Protein AF-A0A1X7UPP9-F1 (afdb_monomer)

Mean predicted aligned error: 12.35 Å

Structure (mmCIF, N/CA/C/O backbone):
data_AF-A0A1X7UPP9-F1
#
_entry.id   AF-A0A1X7UPP9-F1
#
loop_
_atom_site.group_PDB
_atom_site.id
_atom_site.type_symbol
_atom_site.label_atom_id
_atom_site.label_alt_id
_atom_site.label_comp_id
_atom_site.label_asym_id
_atom_site.label_entity_id
_atom_site.label_seq_id
_atom_site.pdbx_PDB_ins_code
_atom_site.Cartn_x
_atom_site.Cartn_y
_atom_site.Cartn_z
_atom_site.occupancy
_atom_site.B_iso_or_equiv
_atom_site.auth_seq_id
_atom_site.auth_comp_id
_atom_site.auth_asym_id
_atom_site.auth_atom_id
_atom_site.pdbx_PDB_model_num
ATOM 1 N N . MET A 1 1 ? 24.881 -28.420 -75.253 1.00 33.97 1 MET A N 1
ATOM 2 C CA . MET A 1 1 ? 26.040 -28.309 -74.336 1.00 33.97 1 MET A CA 1
ATOM 3 C C . MET A 1 1 ? 26.884 -27.114 -74.753 1.00 33.97 1 MET A C 1
ATOM 5 O O . MET A 1 1 ? 26.979 -26.902 -75.956 1.00 33.97 1 MET A O 1
ATOM 9 N N . PRO A 1 2 ? 27.542 -26.393 -73.822 1.00 52.47 2 PRO A N 1
ATOM 10 C CA . PRO A 1 2 ? 27.314 -26.375 -72.370 1.00 52.47 2 PRO A CA 1
ATOM 11 C C . PRO A 1 2 ? 26.025 -25.573 -72.067 1.00 52.47 2 PRO A C 1
ATOM 13 O O . PRO A 1 2 ? 24.978 -26.035 -72.513 1.00 52.47 2 PRO A O 1
ATOM 16 N N . ARG A 1 3 ? 26.037 -24.356 -71.492 1.00 37.56 3 ARG A N 1
ATOM 17 C CA . ARG A 1 3 ? 25.970 -24.011 -70.040 1.00 37.56 3 ARG A CA 1
ATOM 18 C C . ARG A 1 3 ? 24.797 -23.012 -69.853 1.00 37.56 3 ARG A C 1
ATOM 20 O O . ARG A 1 3 ? 24.429 -22.376 -70.830 1.00 37.56 3 ARG A O 1
ATOM 27 N N . GLY A 1 4 ? 24.175 -22.778 -68.691 1.00 50.41 4 GLY A N 1
ATOM 28 C CA . GLY A 1 4 ? 24.356 -23.339 -67.346 1.00 50.41 4 GLY A CA 1
ATOM 29 C C . GLY A 1 4 ? 24.682 -22.290 -66.266 1.00 50.41 4 GLY A C 1
ATOM 30 O O . GLY A 1 4 ? 25.828 -22.244 -65.832 1.00 50.41 4 GLY A O 1
ATOM 31 N N . LYS A 1 5 ? 23.693 -21.497 -65.814 1.00 50.81 5 LYS A N 1
ATOM 32 C CA . LYS A 1 5 ? 23.678 -20.805 -64.503 1.00 50.81 5 LYS A CA 1
ATOM 33 C C . LYS A 1 5 ? 22.237 -20.667 -63.986 1.00 50.81 5 LYS A C 1
ATOM 35 O O . LYS A 1 5 ? 21.536 -19.734 -64.360 1.00 50.81 5 LYS A O 1
ATOM 40 N N . LYS A 1 6 ? 21.807 -21.580 -63.106 1.00 46.41 6 LYS A N 1
ATOM 41 C CA . LYS A 1 6 ? 20.784 -21.234 -62.109 1.00 46.41 6 LYS A CA 1
ATOM 42 C C . LYS A 1 6 ? 21.471 -20.301 -61.116 1.00 46.41 6 LYS A C 1
ATOM 44 O O . LYS A 1 6 ? 22.428 -20.733 -60.477 1.00 46.41 6 LYS A O 1
ATOM 49 N N . THR A 1 7 ? 20.999 -19.070 -60.968 1.00 47.12 7 THR A N 1
ATOM 50 C CA . THR A 1 7 ? 21.138 -18.379 -59.685 1.00 47.12 7 THR A CA 1
ATOM 51 C C . THR A 1 7 ? 20.259 -19.136 -58.704 1.00 47.12 7 THR A C 1
ATOM 53 O O . THR A 1 7 ? 19.040 -18.989 -58.694 1.00 47.12 7 THR A O 1
ATOM 56 N N . VAL A 1 8 ? 20.885 -20.038 -57.952 1.00 42.50 8 VAL A N 1
ATOM 57 C CA . VAL A 1 8 ? 20.331 -20.466 -56.675 1.00 42.50 8 VAL A CA 1
ATOM 58 C C . VAL A 1 8 ? 20.390 -19.219 -55.809 1.00 42.50 8 VAL A C 1
ATOM 60 O O . VAL A 1 8 ? 21.480 -18.740 -55.508 1.00 42.50 8 VAL A O 1
ATOM 63 N N . GLU A 1 9 ? 19.232 -18.652 -55.488 1.00 46.41 9 GLU A N 1
ATOM 64 C CA . GLU A 1 9 ? 19.140 -17.731 -54.364 1.00 46.41 9 GLU A CA 1
ATOM 65 C C . GLU A 1 9 ? 19.423 -18.575 -53.122 1.00 46.41 9 GLU A C 1
ATOM 67 O O . GLU A 1 9 ? 18.594 -19.383 -52.696 1.00 46.41 9 GLU A O 1
ATOM 72 N N . GLU A 1 10 ? 20.655 -18.482 -52.620 1.00 46.66 10 GLU A N 1
ATOM 73 C CA . GLU A 1 10 ? 21.002 -19.060 -51.328 1.00 46.66 10 GLU A CA 1
ATOM 74 C C . GLU A 1 10 ? 20.091 -18.429 -50.267 1.00 46.66 10 GLU A C 1
ATOM 76 O O . GLU A 1 10 ? 19.816 -17.225 -50.333 1.00 46.66 10 GLU A O 1
ATOM 81 N N . PRO A 1 11 ? 19.575 -19.215 -49.306 1.00 43.69 11 PRO A N 1
ATOM 82 C CA . PRO A 1 11 ? 18.722 -18.667 -48.269 1.00 43.69 11 PRO A CA 1
ATOM 83 C C . PRO A 1 11 ? 19.524 -17.629 -47.487 1.00 43.69 11 PRO A C 1
ATOM 85 O O . PRO A 1 11 ? 20.534 -17.961 -46.872 1.00 43.69 11 PRO A O 1
ATOM 88 N N . SER A 1 12 ? 19.065 -16.376 -47.529 1.00 44.09 12 SER A N 1
ATOM 89 C CA . SER A 1 12 ? 19.677 -15.243 -46.833 1.00 44.09 12 SER A CA 1
ATOM 90 C C . SER A 1 12 ? 19.577 -15.416 -45.317 1.00 44.09 12 SER A C 1
ATOM 92 O O . SER A 1 12 ? 18.723 -14.827 -44.654 1.00 44.09 12 SER A O 1
ATOM 94 N N . GLY A 1 13 ? 20.484 -16.211 -44.773 1.00 61.59 13 GLY A N 1
ATOM 95 C CA . GLY A 1 13 ? 20.784 -16.294 -43.364 1.00 61.59 13 GLY A CA 1
ATOM 96 C C . GLY A 1 13 ? 22.289 -16.237 -43.205 1.00 61.59 13 GLY A C 1
ATOM 97 O O . GLY A 1 13 ? 22.966 -17.201 -43.533 1.00 61.59 13 GLY A O 1
ATOM 98 N N . ASP A 1 14 ? 22.794 -15.129 -42.671 1.00 50.28 14 ASP A N 1
ATOM 99 C CA . ASP A 1 14 ? 23.620 -15.258 -41.479 1.00 50.28 14 ASP A CA 1
ATOM 100 C C . ASP A 1 14 ? 23.718 -13.954 -40.688 1.00 50.28 14 ASP A C 1
ATOM 102 O O . ASP A 1 14 ? 23.724 -12.858 -41.243 1.00 50.28 14 ASP A O 1
ATOM 106 N N . ALA A 1 15 ? 23.778 -14.134 -39.369 1.00 54.84 15 ALA A N 1
ATOM 107 C CA . ALA A 1 15 ? 24.055 -13.142 -38.335 1.00 54.84 15 ALA A CA 1
ATOM 108 C C . ALA A 1 15 ? 23.378 -11.762 -38.481 1.00 54.84 15 ALA A C 1
ATOM 110 O O . ALA A 1 15 ? 23.930 -10.821 -39.052 1.00 54.84 15 ALA A O 1
ATOM 111 N N . THR A 1 16 ? 22.279 -11.582 -37.737 1.00 62.59 16 THR A N 1
ATOM 112 C CA . THR A 1 16 ? 22.008 -10.297 -37.068 1.00 62.59 16 THR A CA 1
ATOM 113 C C . THR A 1 16 ? 23.325 -9.823 -36.436 1.00 62.59 16 THR A C 1
ATOM 115 O O . THR A 1 16 ? 23.871 -10.567 -35.610 1.00 62.59 16 THR A O 1
ATOM 118 N N . PRO A 1 17 ? 23.910 -8.678 -36.842 1.00 81.50 17 PRO A N 1
ATOM 119 C CA . PRO A 1 17 ? 25.256 -8.323 -36.419 1.00 81.50 17 PRO A CA 1
ATOM 120 C C . PRO A 1 17 ? 25.367 -8.320 -34.896 1.00 81.50 17 PRO A C 1
ATOM 122 O O . PRO A 1 17 ? 24.489 -7.801 -34.211 1.00 81.50 17 PRO A O 1
ATOM 125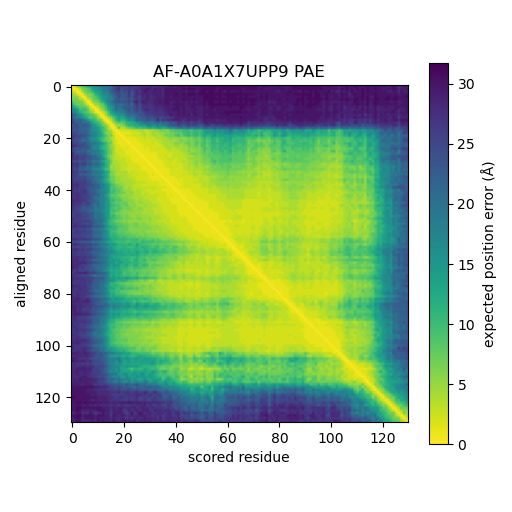 N N . VAL A 1 18 ? 26.469 -8.845 -34.348 1.00 80.81 18 VAL A N 1
ATOM 126 C CA . VAL A 1 18 ? 26.682 -8.941 -32.884 1.00 80.81 18 VAL A CA 1
ATOM 127 C C . VAL A 1 18 ? 26.469 -7.591 -32.180 1.00 80.81 18 VAL A C 1
ATOM 129 O O . VAL A 1 18 ? 26.022 -7.549 -31.039 1.00 80.81 18 VAL A O 1
ATOM 132 N N . LYS A 1 19 ? 26.711 -6.482 -32.891 1.00 80.81 19 LYS A N 1
ATOM 133 C CA . LYS A 1 19 ? 26.404 -5.112 -32.467 1.00 80.81 19 LYS A CA 1
ATOM 134 C C . LYS A 1 19 ? 24.913 -4.874 -32.165 1.00 80.81 19 LYS A C 1
ATOM 136 O O . LYS A 1 19 ? 24.608 -4.288 -31.135 1.00 80.81 19 LYS A O 1
ATOM 141 N N . GLU A 1 20 ? 24.000 -5.331 -33.021 1.00 86.88 20 GLU A N 1
ATOM 142 C CA . GLU A 1 20 ? 22.547 -5.188 -32.824 1.00 86.88 20 GLU A CA 1
ATOM 143 C C . GLU A 1 20 ? 22.049 -6.076 -31.676 1.00 86.88 20 GLU A C 1
ATOM 145 O O . GLU A 1 20 ? 21.214 -5.652 -30.880 1.00 86.88 20 GLU A O 1
ATOM 150 N N . LEU A 1 21 ? 22.614 -7.282 -31.533 1.00 87.31 21 LEU A N 1
ATOM 151 C CA . LEU A 1 21 ? 22.331 -8.164 -30.394 1.00 87.31 21 LEU A CA 1
ATOM 152 C C . LEU A 1 21 ? 22.810 -7.553 -29.065 1.00 87.31 21 LEU A C 1
ATOM 154 O O . LEU A 1 21 ? 22.116 -7.655 -28.052 1.00 87.31 21 LEU A O 1
ATOM 158 N N . LEU A 1 22 ? 23.971 -6.889 -29.070 1.00 88.62 22 LEU A N 1
ATOM 159 C CA . LEU A 1 22 ? 24.506 -6.175 -27.910 1.00 88.62 22 LEU A CA 1
ATOM 160 C C . LEU A 1 22 ? 23.630 -4.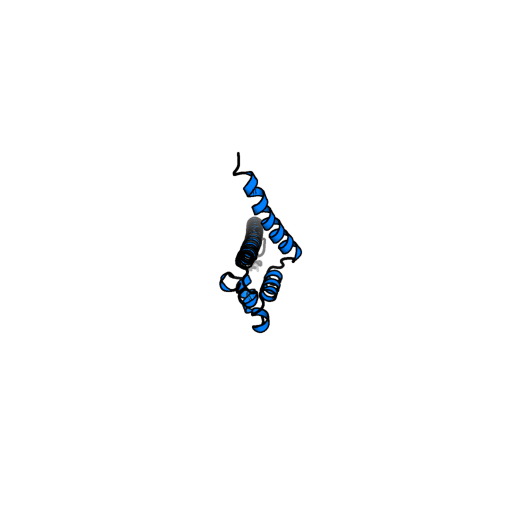965 -27.544 1.00 88.62 22 LEU A C 1
ATOM 162 O O . LEU A 1 22 ? 23.282 -4.794 -26.378 1.00 88.62 22 LEU A O 1
ATOM 166 N N . GLU A 1 23 ? 23.208 -4.174 -28.533 1.00 94.06 23 GLU A N 1
ATOM 167 C CA . GLU A 1 23 ? 22.325 -3.017 -28.336 1.00 94.06 23 GLU A CA 1
ATOM 168 C C . GLU A 1 23 ? 20.930 -3.433 -27.829 1.00 94.06 23 GLU A C 1
ATOM 170 O O . GLU A 1 23 ? 20.390 -2.810 -26.910 1.00 94.06 23 GLU A O 1
ATOM 175 N N . ALA A 1 24 ? 20.374 -4.541 -28.333 1.00 91.62 24 ALA A N 1
ATOM 176 C CA . ALA A 1 24 ? 19.130 -5.120 -27.824 1.00 91.62 24 ALA A CA 1
ATOM 177 C C . ALA A 1 24 ? 19.256 -5.590 -26.361 1.00 91.62 24 ALA A C 1
ATOM 179 O O . ALA A 1 24 ? 18.377 -5.301 -25.544 1.00 91.62 24 ALA A O 1
ATOM 180 N N . LEU A 1 25 ? 20.365 -6.248 -26.002 1.00 92.75 25 LEU A N 1
ATOM 181 C CA . LEU A 1 25 ? 20.649 -6.679 -24.629 1.00 92.75 25 LEU A CA 1
ATOM 182 C C . LEU A 1 25 ? 20.828 -5.486 -23.674 1.00 92.75 25 LEU A C 1
ATOM 184 O O . LEU A 1 25 ? 20.345 -5.513 -22.539 1.00 92.75 25 LEU A O 1
ATOM 188 N N . GLU A 1 26 ? 21.489 -4.417 -24.119 1.00 94.88 26 GLU A N 1
ATOM 189 C CA . GLU A 1 26 ? 21.621 -3.177 -23.350 1.00 94.88 26 GLU A CA 1
ATOM 190 C C . GLU A 1 26 ? 20.276 -2.464 -23.164 1.00 94.88 26 GLU A C 1
ATOM 192 O O . GLU A 1 26 ? 19.980 -1.994 -22.058 1.00 94.88 26 GLU A O 1
ATOM 197 N N . ALA A 1 27 ? 19.435 -2.436 -24.201 1.00 94.06 27 ALA A N 1
ATOM 198 C CA . ALA A 1 27 ? 18.075 -1.922 -24.120 1.00 94.06 27 ALA A CA 1
ATOM 199 C C . ALA A 1 27 ? 17.219 -2.740 -23.140 1.00 94.06 27 ALA A C 1
ATOM 201 O O . ALA A 1 27 ? 16.525 -2.149 -22.313 1.00 94.06 27 ALA A O 1
ATOM 202 N N . ASP A 1 28 ? 17.305 -4.073 -23.152 1.00 95.31 28 ASP A N 1
ATOM 203 C CA . ASP A 1 28 ? 16.600 -4.928 -22.190 1.00 95.31 28 ASP A CA 1
ATOM 204 C C . ASP A 1 28 ? 17.095 -4.746 -20.760 1.00 95.31 28 ASP A C 1
ATOM 206 O O . ASP A 1 28 ? 16.281 -4.560 -19.853 1.00 95.31 28 ASP A O 1
ATOM 210 N N . ARG A 1 29 ? 18.413 -4.685 -20.546 1.00 94.75 29 ARG A N 1
ATOM 211 C CA . ARG A 1 29 ? 18.991 -4.364 -19.235 1.00 94.75 29 ARG A CA 1
ATOM 212 C C . ARG A 1 29 ? 18.499 -3.005 -18.728 1.00 94.75 29 ARG A C 1
ATOM 214 O O . ARG A 1 29 ? 18.165 -2.872 -17.551 1.00 94.75 29 ARG A O 1
ATOM 221 N N . LYS A 1 30 ? 18.413 -1.995 -19.601 1.00 94.56 30 LYS A N 1
ATOM 222 C CA . LYS A 1 30 ? 17.884 -0.664 -19.261 1.00 94.56 30 LYS A CA 1
ATOM 223 C C . LYS A 1 30 ? 16.385 -0.714 -18.941 1.00 94.56 30 LYS A C 1
ATOM 225 O O . LYS A 1 30 ? 15.977 -0.155 -17.924 1.00 94.56 30 LYS A O 1
ATOM 230 N N . ARG A 1 31 ? 15.582 -1.430 -19.742 1.00 93.69 31 ARG A N 1
ATOM 231 C CA . ARG A 1 31 ? 14.145 -1.665 -19.493 1.00 93.69 31 ARG A CA 1
ATOM 232 C C . ARG A 1 31 ? 13.915 -2.346 -18.140 1.00 93.69 31 ARG A C 1
ATOM 234 O O . ARG A 1 31 ? 13.046 -1.911 -17.388 1.00 93.69 31 ARG A O 1
ATOM 241 N N . GLN A 1 32 ? 14.704 -3.367 -17.806 1.00 89.69 32 GLN A N 1
ATOM 242 C CA . GLN A 1 32 ? 14.643 -4.065 -16.518 1.00 89.69 32 GLN A CA 1
ATOM 243 C C . GLN A 1 32 ? 14.979 -3.126 -15.350 1.00 89.69 32 GLN A C 1
ATOM 245 O O . GLN A 1 32 ? 14.175 -3.000 -14.428 1.00 89.69 32 GLN A O 1
ATOM 250 N N . GLN A 1 33 ? 16.102 -2.400 -15.421 1.00 90.75 33 GLN A N 1
ATOM 251 C CA . GLN A 1 33 ? 16.511 -1.438 -14.387 1.00 90.75 33 GLN A CA 1
ATOM 252 C C . GLN A 1 33 ? 15.456 -0.343 -14.152 1.00 90.75 33 GLN A C 1
ATOM 254 O O . GLN A 1 33 ? 15.173 0.022 -13.010 1.00 90.75 33 GLN A O 1
ATOM 259 N N . GLU A 1 34 ? 14.834 0.169 -15.217 1.00 91.06 34 GLU A N 1
ATOM 260 C CA . GLU A 1 34 ? 13.775 1.174 -15.111 1.00 91.06 34 GLU A CA 1
ATOM 261 C C . GLU A 1 34 ? 12.478 0.600 -14.515 1.00 91.06 34 GLU A C 1
ATOM 263 O O . GLU A 1 34 ? 11.871 1.229 -13.644 1.00 91.06 34 GLU A O 1
ATOM 268 N N . GLN A 1 35 ? 12.087 -0.623 -14.892 1.00 87.25 35 GLN A N 1
ATOM 269 C CA . GLN A 1 35 ? 10.950 -1.322 -14.282 1.00 87.25 35 GLN A CA 1
ATOM 270 C C . GLN A 1 35 ? 11.174 -1.628 -12.795 1.00 87.25 35 GLN A C 1
ATOM 272 O O . GLN A 1 35 ? 10.242 -1.502 -12.000 1.00 87.25 35 GLN A O 1
ATOM 277 N N . GLU A 1 36 ? 12.383 -2.019 -12.392 1.00 88.44 36 GLU A N 1
ATOM 278 C CA . GLU A 1 36 ? 12.733 -2.254 -10.986 1.00 88.44 36 GLU A CA 1
ATOM 279 C C . GLU A 1 36 ? 12.731 -0.960 -10.174 1.00 88.44 36 GLU A C 1
ATOM 281 O O . GLU A 1 36 ? 12.114 -0.909 -9.107 1.00 88.44 36 GLU A O 1
ATOM 286 N N . LYS A 1 37 ? 13.331 0.112 -10.708 1.00 89.12 37 LYS A N 1
ATOM 287 C CA . LYS A 1 37 ? 13.280 1.447 -10.101 1.00 89.12 37 LYS A CA 1
ATOM 288 C C . LYS A 1 37 ? 11.833 1.903 -9.908 1.00 89.12 37 LYS A C 1
ATOM 290 O O . LYS A 1 37 ? 11.464 2.290 -8.801 1.00 89.12 37 LYS A O 1
ATOM 295 N N . LYS A 1 38 ? 10.995 1.788 -10.944 1.00 87.62 38 LYS A N 1
ATOM 296 C CA . LYS A 1 38 ? 9.567 2.131 -10.884 1.00 87.62 38 LYS A CA 1
ATOM 297 C C . LYS A 1 38 ? 8.817 1.293 -9.841 1.00 87.62 38 LYS A C 1
ATOM 299 O O . LYS A 1 38 ? 8.085 1.844 -9.027 1.00 87.62 38 LYS A O 1
ATOM 304 N N . ARG A 1 39 ? 9.049 -0.024 -9.800 1.00 86.88 39 ARG A N 1
ATOM 305 C CA . ARG A 1 39 ? 8.457 -0.940 -8.804 1.00 86.88 39 ARG A CA 1
ATOM 306 C C . ARG A 1 39 ? 8.846 -0.564 -7.369 1.00 86.88 39 ARG A C 1
ATOM 308 O O . ARG A 1 39 ? 8.010 -0.659 -6.472 1.00 86.88 39 ARG A O 1
ATOM 315 N N . SER A 1 40 ? 10.096 -0.145 -7.162 1.00 84.69 40 SER A N 1
ATOM 316 C CA . SER A 1 40 ? 10.625 0.308 -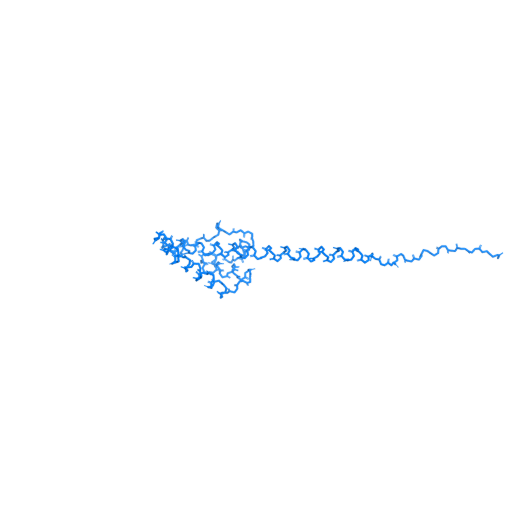5.870 1.00 84.69 40 SER A CA 1
ATOM 317 C C . SER A 1 40 ? 10.018 1.646 -5.431 1.00 84.69 40 SER A C 1
ATOM 319 O O . SER A 1 40 ? 9.612 1.783 -4.276 1.00 84.69 40 SER A O 1
ATOM 321 N N . GLU A 1 41 ? 9.880 2.603 -6.354 1.00 87.56 41 GLU A N 1
ATOM 322 C CA . GLU A 1 41 ? 9.260 3.902 -6.070 1.00 87.56 41 GLU A CA 1
ATOM 323 C C . GLU A 1 41 ? 7.766 3.750 -5.748 1.00 87.56 41 GLU A C 1
ATOM 325 O O . GLU A 1 41 ? 7.323 4.219 -4.705 1.00 87.56 41 GLU A O 1
ATOM 330 N N . GLU A 1 42 ? 7.010 2.980 -6.539 1.00 87.69 42 GLU A N 1
ATOM 331 C CA . GLU A 1 42 ? 5.593 2.691 -6.259 1.00 87.69 42 GLU A CA 1
ATOM 332 C C . GLU A 1 42 ? 5.395 1.982 -4.900 1.00 87.69 42 GLU A C 1
ATOM 334 O O . GLU A 1 42 ? 4.421 2.232 -4.190 1.00 87.69 42 GLU A O 1
ATOM 339 N N . HIS A 1 43 ? 6.332 1.115 -4.492 1.00 89.06 43 HIS A N 1
ATOM 340 C CA . HIS A 1 43 ? 6.337 0.515 -3.152 1.00 89.06 43 HIS A CA 1
ATOM 341 C C . HIS A 1 43 ? 6.624 1.570 -2.065 1.00 89.06 43 HIS A C 1
ATOM 343 O O . HIS A 1 43 ? 5.980 1.567 -1.011 1.00 89.06 43 HIS A O 1
ATOM 349 N N . ARG A 1 44 ? 7.559 2.500 -2.293 1.00 86.75 44 ARG A N 1
ATOM 350 C CA . ARG A 1 44 ? 7.846 3.597 -1.355 1.00 86.75 44 ARG A CA 1
ATOM 351 C C . ARG A 1 44 ? 6.653 4.538 -1.192 1.00 86.75 44 ARG A C 1
ATOM 353 O O . ARG A 1 44 ? 6.315 4.852 -0.051 1.00 86.75 44 ARG A O 1
ATOM 360 N N . GLU A 1 45 ? 6.026 4.943 -2.290 1.00 89.44 45 GLU A N 1
ATOM 361 C CA . GLU A 1 45 ? 4.851 5.817 -2.315 1.00 89.44 45 GLU A CA 1
ATOM 362 C C . GLU A 1 45 ? 3.679 5.183 -1.556 1.00 89.44 45 GLU A C 1
ATOM 364 O O . GLU A 1 45 ? 3.167 5.776 -0.605 1.00 89.44 45 GLU A O 1
ATOM 369 N N . LEU A 1 46 ? 3.338 3.927 -1.872 1.00 89.81 46 LEU A N 1
ATOM 370 C CA . LEU A 1 46 ? 2.286 3.180 -1.179 1.00 89.81 46 LEU A CA 1
ATOM 371 C C . LEU A 1 46 ? 2.535 3.080 0.336 1.00 89.81 46 LEU A C 1
ATOM 373 O O . LEU A 1 46 ? 1.617 3.267 1.137 1.00 89.81 46 LEU A O 1
ATOM 377 N N . MET A 1 47 ? 3.775 2.795 0.745 1.00 89.06 47 MET A N 1
ATOM 378 C CA . MET A 1 47 ? 4.150 2.770 2.162 1.00 89.06 47 MET A CA 1
ATOM 379 C C . MET A 1 47 ? 3.981 4.146 2.820 1.00 89.06 47 MET A C 1
ATOM 381 O O . MET A 1 47 ? 3.527 4.218 3.961 1.00 89.06 47 MET A O 1
ATOM 385 N N . GLY A 1 48 ? 4.315 5.228 2.110 1.00 89.69 48 GLY A N 1
ATOM 386 C CA . GLY A 1 48 ? 4.110 6.601 2.572 1.00 89.69 48 GLY A CA 1
ATOM 387 C C . GLY A 1 48 ? 2.634 6.923 2.806 1.00 89.69 48 GLY A C 1
ATOM 388 O O . GLY A 1 48 ? 2.287 7.401 3.886 1.00 89.69 48 GLY A O 1
ATOM 389 N N . VAL A 1 49 ? 1.766 6.588 1.845 1.00 90.56 49 VAL A N 1
ATOM 390 C CA . VAL A 1 49 ? 0.308 6.776 1.952 1.00 90.56 49 VAL A CA 1
ATOM 391 C C . VAL A 1 49 ? -0.267 5.996 3.134 1.00 90.56 49 VAL A C 1
ATOM 393 O O . VAL A 1 49 ? -0.963 6.575 3.965 1.00 90.56 49 VAL A O 1
ATOM 396 N N . LEU A 1 50 ? 0.055 4.702 3.254 1.00 91.06 50 LEU A N 1
ATOM 397 C CA . LEU A 1 50 ? -0.454 3.857 4.337 1.00 91.06 50 LEU A CA 1
ATOM 398 C C . LEU A 1 50 ? -0.024 4.368 5.721 1.00 91.06 50 LEU A C 1
ATOM 400 O O . LEU A 1 50 ? -0.870 4.538 6.596 1.00 91.06 50 LEU A O 1
ATOM 404 N N . VAL A 1 51 ? 1.266 4.663 5.920 1.00 89.69 51 VAL A N 1
ATOM 405 C CA . VAL A 1 51 ? 1.761 5.151 7.219 1.00 89.69 51 VAL A CA 1
ATOM 406 C C . VAL A 1 51 ? 1.241 6.560 7.524 1.00 89.69 51 VAL A C 1
ATOM 408 O O . VAL A 1 51 ? 0.898 6.842 8.671 1.00 89.69 51 VAL A O 1
ATOM 411 N N . GLY A 1 52 ? 1.156 7.445 6.525 1.00 89.88 52 GLY A N 1
ATOM 412 C CA . GLY A 1 52 ? 0.605 8.793 6.685 1.00 89.88 52 GLY A CA 1
ATOM 413 C C . GLY A 1 52 ? -0.861 8.764 7.116 1.00 89.88 52 GLY A C 1
ATOM 414 O O . GLY A 1 52 ? -1.221 9.391 8.111 1.00 89.88 52 GLY A O 1
ATOM 415 N N . PHE A 1 53 ? -1.675 7.962 6.427 1.00 91.88 53 PHE A N 1
ATOM 416 C CA . PHE A 1 53 ? -3.084 7.756 6.747 1.00 91.88 53 PHE A CA 1
ATOM 417 C C . PHE A 1 53 ? -3.284 7.224 8.173 1.00 91.88 53 PHE A C 1
ATOM 419 O O . PHE A 1 53 ? -4.031 7.819 8.947 1.00 91.88 53 PHE A O 1
ATOM 426 N N . GLU A 1 54 ? -2.567 6.161 8.561 1.00 90.81 54 GLU A N 1
ATOM 427 C CA . GLU A 1 54 ? -2.676 5.592 9.912 1.00 90.81 54 GLU A CA 1
ATOM 428 C C . GLU A 1 54 ? -2.260 6.589 11.001 1.00 90.81 54 GLU A C 1
ATOM 430 O O . GLU A 1 54 ? -2.870 6.614 12.070 1.00 90.81 54 GLU A O 1
ATOM 435 N N . ARG A 1 55 ? -1.252 7.439 10.750 1.00 87.88 55 ARG A N 1
ATOM 436 C CA . ARG A 1 55 ? -0.832 8.481 11.704 1.00 87.88 55 ARG A CA 1
ATOM 437 C C . ARG A 1 55 ? -1.907 9.547 11.890 1.00 87.88 55 ARG A C 1
ATOM 439 O O . ARG A 1 55 ? -2.215 9.861 13.035 1.00 87.88 55 ARG A O 1
ATOM 446 N N . VAL A 1 56 ? -2.503 10.048 10.806 1.00 89.94 56 VAL A N 1
ATOM 447 C CA . VAL A 1 56 ? -3.610 11.020 10.867 1.00 89.94 56 VAL A CA 1
ATOM 448 C C . VAL A 1 56 ? -4.811 10.413 11.596 1.00 89.94 56 VAL A C 1
ATOM 450 O O . VAL A 1 56 ? -5.254 10.964 12.602 1.00 89.94 56 VAL A O 1
ATOM 453 N N . ALA A 1 57 ? -5.283 9.242 11.166 1.00 90.56 57 ALA A N 1
ATOM 454 C CA . ALA A 1 57 ? -6.453 8.597 11.757 1.00 90.56 57 ALA A CA 1
ATOM 455 C C . ALA A 1 57 ? -6.253 8.258 13.250 1.00 90.56 57 ALA A C 1
ATOM 457 O O . ALA A 1 57 ? -7.163 8.458 14.056 1.00 90.56 57 ALA A O 1
ATOM 458 N N . THR A 1 58 ? -5.041 7.848 13.650 1.00 88.38 58 THR A N 1
ATOM 459 C CA . THR A 1 58 ? -4.692 7.632 15.068 1.00 88.38 58 THR A CA 1
ATOM 460 C C . THR A 1 58 ? -4.649 8.945 15.857 1.00 88.38 58 THR A C 1
ATOM 462 O O . THR A 1 58 ? -5.174 9.002 16.967 1.00 88.38 58 THR A O 1
ATOM 465 N N . ALA A 1 59 ? -4.031 10.002 15.315 1.00 89.62 59 ALA A N 1
ATOM 466 C CA . ALA A 1 59 ? -3.874 11.286 16.004 1.00 89.62 59 ALA A CA 1
ATOM 467 C C . ALA A 1 59 ? -5.225 11.962 16.287 1.00 89.62 59 ALA A C 1
ATOM 469 O O . ALA A 1 59 ? -5.450 12.454 17.391 1.00 89.62 59 ALA A O 1
ATOM 470 N N . TYR A 1 60 ? -6.145 11.910 15.320 1.00 90.00 60 TYR A N 1
ATOM 471 C CA . TYR A 1 60 ? -7.511 12.422 15.458 1.00 90.00 60 TYR A CA 1
ATOM 472 C C . TYR A 1 60 ? -8.503 11.402 16.045 1.00 90.00 60 TYR A C 1
ATOM 474 O O . TYR A 1 60 ? -9.692 11.703 16.134 1.00 90.00 60 TYR A O 1
ATOM 482 N N . LYS A 1 61 ? -8.032 10.215 16.463 1.00 89.94 61 LYS A N 1
ATOM 483 C CA . LYS A 1 61 ? -8.835 9.129 17.058 1.00 89.94 61 LYS A CA 1
ATOM 484 C C . LYS A 1 61 ? -10.096 8.791 16.249 1.00 89.94 61 LYS A C 1
ATOM 486 O O . LYS A 1 61 ? -11.181 8.648 16.811 1.00 89.94 61 LYS A O 1
ATOM 491 N N . TRP A 1 62 ? -9.966 8.697 14.928 1.00 90.94 62 TRP A N 1
ATOM 492 C CA . TRP A 1 62 ? -11.091 8.348 14.061 1.00 90.94 62 TRP A CA 1
ATOM 493 C C . TRP A 1 62 ? -11.601 6.932 14.383 1.00 90.94 62 TRP A C 1
ATOM 495 O O . TRP A 1 62 ? -10.783 6.013 14.409 1.00 90.94 62 TRP A O 1
ATOM 505 N N . PRO A 1 63 ? -12.919 6.728 14.569 1.00 88.25 63 PRO A N 1
ATOM 506 C CA . PRO A 1 63 ? -13.536 5.404 14.566 1.00 88.25 63 PRO A CA 1
ATOM 507 C C . PRO A 1 63 ? -13.171 4.615 13.307 1.00 88.25 63 PRO A C 1
ATOM 509 O O . PRO A 1 63 ? -13.248 5.160 12.203 1.00 88.25 63 PRO A O 1
ATOM 512 N N . ASP A 1 64 ? -12.818 3.338 13.463 1.00 83.44 64 ASP A N 1
ATOM 513 C CA . ASP A 1 64 ? -12.339 2.449 12.390 1.00 83.44 64 ASP A CA 1
ATOM 514 C C . ASP A 1 64 ? -13.294 2.393 11.179 1.00 83.44 64 ASP A C 1
ATOM 516 O O . ASP A 1 64 ? -12.864 2.308 10.027 1.00 83.44 64 ASP A O 1
ATOM 520 N N . GLU A 1 65 ? -14.599 2.540 11.414 1.00 83.56 65 GLU A N 1
ATOM 521 C CA . GLU A 1 65 ? -15.644 2.626 10.384 1.00 83.56 65 GLU A CA 1
ATOM 522 C C . GLU A 1 65 ? -15.410 3.771 9.384 1.00 83.56 65 GLU A C 1
ATOM 524 O O . GLU A 1 65 ? -15.729 3.641 8.199 1.00 83.56 65 GLU A O 1
ATOM 529 N N . MET A 1 66 ? -14.825 4.886 9.835 1.00 83.69 66 MET A N 1
ATOM 530 C CA . MET A 1 66 ? -14.519 6.060 9.013 1.00 83.69 66 MET A CA 1
ATOM 531 C C . MET A 1 66 ? -13.161 5.973 8.302 1.00 83.69 66 MET A C 1
ATOM 533 O O . MET A 1 66 ? -12.824 6.874 7.533 1.00 83.69 66 MET A O 1
ATOM 537 N N . TRP A 1 67 ? -12.381 4.899 8.484 1.00 89.94 67 TRP A N 1
ATOM 538 C CA . TRP A 1 67 ? -11.053 4.763 7.873 1.00 89.94 67 TRP A CA 1
ATOM 539 C C . TRP A 1 67 ? -11.143 4.426 6.372 1.00 89.94 67 TRP A C 1
ATOM 541 O O . TRP A 1 67 ? -10.896 3.302 5.929 1.00 89.94 67 TRP A O 1
ATOM 551 N N . LYS A 1 68 ? -11.491 5.421 5.548 1.00 87.44 68 LYS A N 1
ATOM 552 C CA . LYS A 1 68 ? -11.628 5.276 4.092 1.00 87.44 68 LYS A CA 1
ATOM 553 C C . LYS A 1 68 ? -10.325 5.630 3.373 1.00 87.44 68 LYS A C 1
ATOM 555 O O . LYS A 1 68 ? -10.082 6.776 3.017 1.00 87.44 68 LYS A O 1
ATOM 560 N N . LEU A 1 69 ? -9.500 4.612 3.122 1.00 88.69 69 LEU A N 1
ATOM 561 C CA . LEU A 1 69 ? -8.216 4.750 2.417 1.00 88.69 69 LEU A CA 1
ATOM 562 C C . LE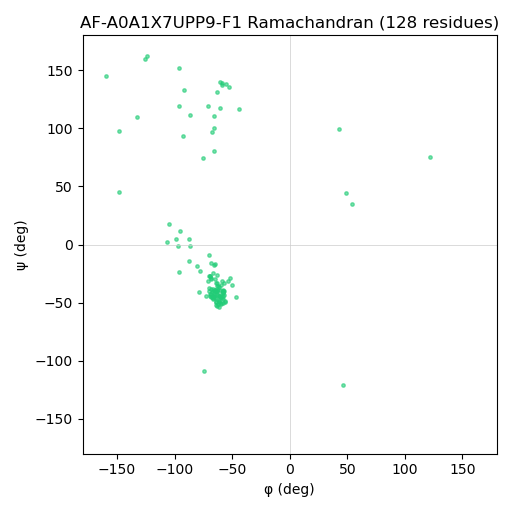U A 1 69 ? -8.368 5.061 0.912 1.00 88.69 69 LEU A C 1
ATOM 564 O O . LEU A 1 69 ? -7.479 5.666 0.321 1.00 88.69 69 LEU A O 1
ATOM 568 N N . VAL A 1 70 ? -9.484 4.649 0.298 1.00 88.06 70 VAL A N 1
ATOM 569 C CA . VAL A 1 70 ? -9.723 4.652 -1.162 1.00 88.06 70 VAL A CA 1
ATOM 570 C C . VAL A 1 70 ? -9.340 5.954 -1.883 1.00 88.06 70 VAL A C 1
ATOM 572 O O . VAL A 1 70 ? -8.669 5.846 -2.907 1.00 88.06 70 VAL A O 1
ATOM 575 N N . PRO A 1 71 ? -9.679 7.166 -1.388 1.00 88.62 71 PRO A N 1
ATOM 576 C CA . PRO A 1 71 ? -9.364 8.416 -2.090 1.00 88.62 71 PRO A CA 1
ATOM 577 C C . PRO A 1 71 ? -7.862 8.709 -2.215 1.00 88.62 71 PRO A C 1
ATOM 579 O O . PRO A 1 71 ? -7.471 9.546 -3.019 1.00 88.62 71 PRO A O 1
ATOM 582 N N . LEU A 1 72 ? -7.024 8.034 -1.420 1.00 89.19 72 LEU A N 1
ATOM 583 C CA . LEU A 1 72 ? -5.565 8.161 -1.442 1.00 89.19 72 LEU A CA 1
ATOM 584 C C . LEU A 1 72 ? -4.888 7.061 -2.280 1.00 89.19 72 LEU A C 1
ATOM 586 O O . LEU A 1 72 ? -3.663 7.028 -2.376 1.00 89.19 72 LEU A O 1
ATOM 590 N N . LEU A 1 73 ? -5.658 6.128 -2.852 1.00 88.88 73 LEU A N 1
ATOM 591 C CA . LEU A 1 73 ? -5.131 5.023 -3.647 1.00 88.88 73 LEU A CA 1
ATOM 592 C C . LEU A 1 73 ? -5.069 5.383 -5.127 1.00 88.88 73 LEU A C 1
ATOM 594 O O . LEU A 1 73 ? -6.053 5.810 -5.727 1.00 88.88 73 LEU A O 1
ATOM 598 N N . THR A 1 74 ? -3.929 5.096 -5.745 1.00 88.12 74 THR A N 1
ATOM 599 C CA . THR A 1 74 ? -3.695 5.289 -7.179 1.00 88.12 74 THR A CA 1
ATOM 600 C C . THR A 1 74 ? -3.260 3.979 -7.845 1.00 88.12 74 THR A C 1
ATOM 602 O O . THR A 1 74 ? -2.867 3.009 -7.184 1.00 88.12 74 THR A O 1
ATOM 605 N N . GLY A 1 75 ? -3.373 3.925 -9.177 1.00 88.88 75 GLY A N 1
ATOM 606 C CA . GLY A 1 75 ? -2.813 2.863 -10.021 1.00 88.88 75 GLY A CA 1
ATOM 607 C C . GLY A 1 75 ? -3.057 1.436 -9.511 1.00 88.88 75 GLY A C 1
ATOM 608 O O . GLY A 1 75 ? -4.196 1.000 -9.335 1.00 88.88 75 GLY A O 1
ATOM 609 N N . ARG A 1 76 ? -1.968 0.694 -9.263 1.00 88.06 76 ARG A N 1
ATOM 610 C CA . ARG A 1 76 ? -2.017 -0.717 -8.833 1.00 88.06 76 ARG A CA 1
ATOM 611 C C . ARG A 1 76 ? -2.686 -0.927 -7.467 1.00 88.06 76 ARG A C 1
ATOM 613 O O . ARG A 1 76 ? -3.218 -2.010 -7.234 1.00 88.06 76 ARG A O 1
ATOM 620 N N . ALA A 1 77 ? -2.684 0.070 -6.579 1.00 88.81 77 ALA A N 1
ATOM 621 C CA . ALA A 1 77 ? -3.315 -0.032 -5.261 1.00 88.81 77 ALA A CA 1
ATOM 622 C C . ALA A 1 77 ? -4.834 0.159 -5.345 1.00 88.81 77 ALA A C 1
ATOM 624 O O . ALA A 1 77 ? -5.585 -0.618 -4.755 1.00 88.81 77 ALA A O 1
ATOM 625 N N . LEU A 1 78 ? -5.291 1.108 -6.168 1.00 90.38 78 LEU A N 1
ATOM 626 C CA . LEU A 1 78 ? -6.712 1.266 -6.480 1.00 90.38 78 LEU A CA 1
ATOM 627 C C . LEU A 1 78 ? -7.253 0.040 -7.235 1.00 90.38 78 LEU A C 1
ATOM 629 O O . LEU A 1 78 ? -8.327 -0.458 -6.912 1.00 90.38 78 LEU A O 1
ATOM 633 N N . ALA A 1 79 ? -6.471 -0.518 -8.165 1.00 90.69 79 ALA A N 1
ATOM 634 C CA . ALA A 1 79 ? -6.814 -1.771 -8.834 1.00 90.69 79 ALA A CA 1
ATOM 635 C C . ALA A 1 79 ? -6.881 -2.966 -7.862 1.00 90.69 79 ALA A C 1
ATOM 637 O O . ALA A 1 79 ? -7.701 -3.858 -8.058 1.00 90.69 79 ALA A O 1
ATOM 638 N N . ALA A 1 80 ? -6.059 -3.004 -6.805 1.00 90.19 80 ALA A N 1
ATOM 639 C CA . ALA A 1 80 ? -6.172 -4.031 -5.766 1.00 90.19 80 ALA A CA 1
ATOM 640 C C . ALA A 1 80 ? -7.504 -3.913 -5.012 1.00 90.19 80 ALA A C 1
ATOM 642 O O . ALA A 1 80 ? -8.193 -4.916 -4.852 1.00 90.19 80 ALA A O 1
ATOM 643 N N . TYR A 1 81 ? -7.874 -2.691 -4.613 1.00 89.31 81 TYR A N 1
ATOM 644 C CA . TYR A 1 81 ? -9.139 -2.390 -3.939 1.00 89.31 81 TYR A CA 1
ATOM 645 C C . TYR A 1 81 ? -10.363 -2.725 -4.809 1.00 89.31 81 TYR A C 1
ATOM 647 O O . TYR A 1 81 ? -11.289 -3.375 -4.339 1.00 89.31 81 TYR A O 1
ATOM 655 N N . ALA A 1 82 ? -10.347 -2.360 -6.094 1.00 89.38 82 ALA A N 1
ATOM 656 C CA . ALA A 1 82 ? -11.451 -2.624 -7.022 1.00 89.38 82 ALA A CA 1
ATOM 657 C C . ALA A 1 82 ? -11.696 -4.122 -7.310 1.00 89.38 82 ALA A C 1
ATOM 659 O O . ALA A 1 82 ? -12.763 -4.479 -7.795 1.00 89.38 82 ALA A O 1
ATOM 660 N N . ASN A 1 83 ? -10.723 -4.993 -7.014 1.00 89.56 83 ASN A N 1
ATOM 661 C CA . ASN A 1 83 ? -10.848 -6.453 -7.115 1.00 89.56 83 ASN A CA 1
ATOM 662 C C . ASN A 1 83 ? -11.237 -7.122 -5.776 1.00 8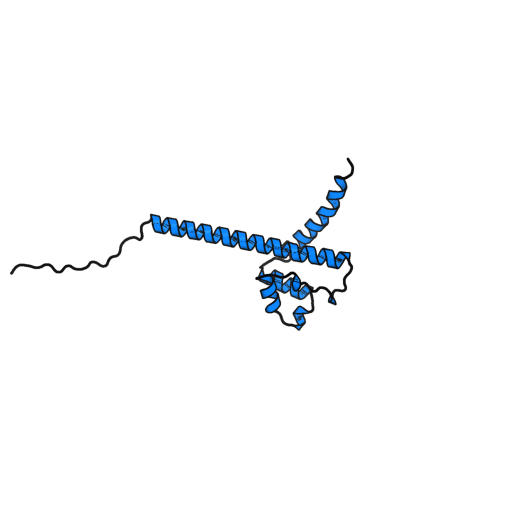9.56 83 ASN A C 1
ATOM 664 O O . ASN A 1 83 ? -11.114 -8.339 -5.649 1.00 89.56 83 ASN A O 1
ATOM 668 N N . MET A 1 84 ? -11.643 -6.353 -4.760 1.00 89.50 84 MET A N 1
ATOM 669 C CA . MET A 1 84 ? -12.127 -6.882 -3.481 1.00 89.50 84 MET A CA 1
ATOM 670 C C . MET A 1 84 ? -13.652 -6.976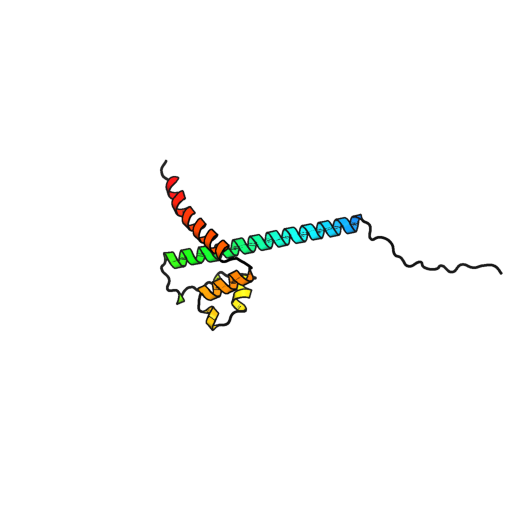 -3.436 1.00 89.50 84 MET A C 1
ATOM 672 O O . MET A 1 84 ? -14.354 -6.147 -4.012 1.00 89.50 84 MET A O 1
ATOM 676 N N . ASP A 1 85 ? -14.158 -7.917 -2.640 1.00 89.06 85 ASP A N 1
ATOM 677 C CA . ASP A 1 85 ? -15.571 -7.963 -2.273 1.00 89.06 85 ASP A CA 1
ATOM 678 C C . ASP A 1 85 ? -15.993 -6.691 -1.525 1.00 89.06 85 ASP A C 1
ATOM 680 O O . ASP A 1 85 ? -15.280 -6.201 -0.641 1.00 89.06 85 ASP A O 1
ATOM 684 N N . GLN A 1 86 ? -17.192 -6.185 -1.827 1.00 85.19 86 GLN A N 1
ATOM 685 C CA . GLN A 1 86 ? -17.728 -4.959 -1.219 1.00 85.19 86 GLN A CA 1
ATOM 686 C C . GLN A 1 86 ? -17.836 -5.048 0.313 1.00 85.19 86 GLN A C 1
ATOM 688 O O . GLN A 1 86 ? -17.671 -4.044 1.000 1.00 85.19 86 GLN A O 1
ATOM 693 N N . GLU A 1 87 ? -18.077 -6.245 0.854 1.00 85.88 87 GLU A N 1
ATOM 694 C CA . GLU A 1 87 ? -18.091 -6.520 2.296 1.00 85.88 87 GLU A CA 1
ATOM 695 C C . GLU A 1 87 ? -16.699 -6.298 2.914 1.00 85.88 87 GLU A C 1
ATOM 697 O O . GLU A 1 87 ? -16.542 -5.554 3.882 1.00 85.88 87 GLU A O 1
ATOM 702 N N . ALA A 1 88 ? -15.661 -6.876 2.298 1.00 84.81 88 ALA A N 1
ATOM 703 C CA . ALA A 1 88 ? -14.276 -6.758 2.745 1.00 84.81 88 ALA A CA 1
ATOM 704 C C . ALA A 1 88 ? -13.724 -5.334 2.570 1.00 84.81 88 ALA A C 1
ATOM 706 O O . ALA A 1 88 ? -12.878 -4.904 3.352 1.00 84.81 88 ALA A O 1
ATOM 707 N N . ALA A 1 89 ? -14.219 -4.594 1.576 1.00 85.00 89 ALA A N 1
ATOM 708 C CA . ALA A 1 89 ? -13.863 -3.204 1.307 1.00 85.00 89 ALA A CA 1
ATOM 709 C C . ALA A 1 89 ? -14.351 -2.204 2.381 1.00 85.00 89 ALA A C 1
ATOM 711 O O . ALA A 1 89 ? -13.853 -1.077 2.435 1.00 85.00 89 ALA A O 1
ATOM 712 N N . LYS A 1 90 ? -15.292 -2.596 3.257 1.00 84.38 90 LYS A N 1
ATOM 713 C CA . LYS A 1 90 ? -15.754 -1.767 4.390 1.00 84.38 90 LYS A CA 1
ATOM 714 C C . LYS A 1 90 ? -14.700 -1.641 5.496 1.00 84.38 90 LYS A C 1
ATOM 716 O O . LYS A 1 90 ? -14.655 -0.601 6.154 1.00 84.38 90 LYS A O 1
ATOM 721 N N . ASP A 1 91 ? -13.874 -2.675 5.672 1.00 88.44 91 ASP A N 1
ATOM 722 C CA . ASP A 1 91 ? -12.866 -2.826 6.729 1.00 88.44 91 ASP A CA 1
ATOM 723 C C . ASP A 1 91 ? -11.474 -2.390 6.232 1.00 88.44 91 ASP A C 1
ATOM 725 O O . ASP A 1 91 ? -10.898 -2.971 5.305 1.00 88.44 91 ASP A O 1
ATOM 729 N N . TYR A 1 92 ? -10.902 -1.372 6.881 1.00 90.81 92 TYR A N 1
ATOM 730 C CA . TYR A 1 92 ? -9.579 -0.844 6.540 1.00 90.81 92 TYR A CA 1
ATOM 731 C C . TYR A 1 92 ? -8.463 -1.900 6.624 1.00 90.81 92 TYR A C 1
ATOM 733 O O . TYR A 1 92 ? -7.572 -1.946 5.771 1.00 90.81 92 TYR A O 1
ATOM 741 N N . GLY A 1 93 ? -8.501 -2.770 7.634 1.00 89.19 93 GLY A N 1
ATOM 742 C CA . GLY A 1 93 ? -7.523 -3.833 7.825 1.00 89.19 93 GLY A CA 1
ATOM 743 C C . GLY A 1 93 ? -7.536 -4.847 6.681 1.00 89.19 93 GLY A C 1
ATOM 744 O O . GLY A 1 93 ? -6.475 -5.332 6.284 1.00 89.19 93 GLY A O 1
ATOM 745 N N . ASN A 1 94 ? -8.700 -5.148 6.112 1.00 90.50 94 ASN A N 1
ATOM 746 C CA . ASN A 1 94 ? -8.844 -6.009 4.941 1.00 90.50 94 ASN A CA 1
ATOM 747 C C . ASN A 1 94 ? -8.369 -5.313 3.662 1.00 90.50 94 ASN A C 1
ATOM 749 O O . ASN A 1 94 ? -7.582 -5.907 2.921 1.00 90.50 94 ASN A O 1
ATOM 753 N N . VAL A 1 95 ? -8.733 -4.042 3.459 1.00 90.38 95 VAL A N 1
ATOM 754 C CA . VAL A 1 95 ? -8.231 -3.216 2.343 1.00 90.38 95 V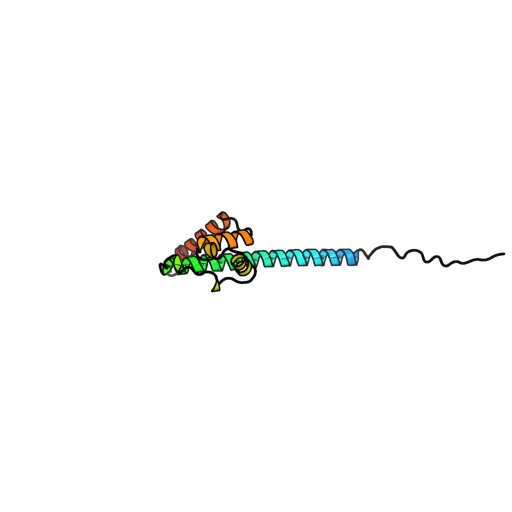AL A CA 1
ATOM 755 C C . VAL A 1 95 ? -6.701 -3.159 2.354 1.00 90.38 95 VAL A C 1
ATOM 757 O O . VAL A 1 95 ? -6.044 -3.496 1.365 1.00 90.38 95 VAL A O 1
ATOM 760 N N . LYS A 1 96 ? -6.108 -2.851 3.511 1.00 91.06 96 LYS A N 1
ATOM 761 C CA . LYS A 1 96 ? -4.658 -2.845 3.723 1.00 91.06 96 LYS A CA 1
ATOM 762 C C . LYS A 1 96 ? -4.018 -4.204 3.418 1.00 91.06 96 LYS A C 1
ATOM 764 O O . LYS A 1 96 ? -3.014 -4.249 2.710 1.00 91.06 96 LYS A O 1
ATOM 769 N N . LYS A 1 97 ? -4.576 -5.319 3.913 1.00 90.00 97 LYS A N 1
ATOM 770 C CA . LYS A 1 97 ? -4.059 -6.678 3.631 1.00 90.00 97 LYS A CA 1
ATOM 771 C C . LYS A 1 97 ? -4.061 -6.987 2.128 1.00 90.00 97 LYS A C 1
ATOM 773 O O . LYS A 1 97 ? -3.066 -7.510 1.628 1.00 90.00 97 LYS A O 1
ATOM 778 N N . ALA A 1 98 ? -5.148 -6.675 1.421 1.00 90.56 98 ALA A N 1
ATOM 779 C CA . ALA A 1 98 ? -5.284 -6.948 -0.009 1.00 90.56 98 ALA A CA 1
ATOM 780 C C . ALA A 1 98 ? -4.287 -6.133 -0.848 1.00 90.56 98 ALA A C 1
ATOM 782 O O . ALA A 1 98 ? -3.611 -6.682 -1.720 1.00 90.56 98 ALA A O 1
ATOM 783 N N . ILE A 1 99 ? -4.130 -4.846 -0.527 1.00 91.12 99 ILE A N 1
ATOM 784 C CA . ILE A 1 99 ? -3.168 -3.954 -1.181 1.00 91.12 99 ILE A CA 1
ATOM 785 C C . ILE A 1 99 ? -1.728 -4.412 -0.923 1.00 91.12 99 ILE A C 1
ATOM 787 O O . ILE A 1 99 ? -0.975 -4.596 -1.878 1.00 91.12 99 ILE A O 1
ATOM 791 N N . LEU A 1 100 ? -1.348 -4.684 0.333 1.00 89.62 100 LEU A N 1
ATOM 792 C CA . LEU A 1 100 ? -0.003 -5.179 0.662 1.00 89.62 100 LEU A CA 1
ATOM 793 C C . LEU A 1 100 ? 0.313 -6.496 -0.065 1.00 89.62 100 LEU A C 1
ATOM 795 O O . LEU A 1 100 ? 1.410 -6.646 -0.601 1.00 89.62 100 LEU A O 1
ATOM 799 N N . ARG A 1 101 ? -0.664 -7.411 -0.170 1.00 87.38 101 ARG A N 1
ATOM 800 C CA . ARG A 1 101 ? -0.536 -8.655 -0.948 1.00 87.38 101 ARG A CA 1
ATOM 801 C C . ARG A 1 101 ? -0.333 -8.390 -2.445 1.00 87.38 101 ARG A C 1
ATOM 803 O O . ARG A 1 101 ? 0.470 -9.076 -3.064 1.00 87.38 101 ARG A O 1
ATOM 810 N N . ARG A 1 102 ? -1.023 -7.409 -3.042 1.00 87.31 102 ARG A N 1
ATOM 811 C CA . ARG A 1 102 ? -0.890 -7.085 -4.480 1.00 87.31 102 ARG A CA 1
ATOM 812 C C . ARG A 1 102 ? 0.489 -6.518 -4.845 1.00 87.31 102 ARG A C 1
ATOM 814 O O . ARG A 1 102 ? 0.901 -6.632 -5.996 1.00 87.31 102 ARG A O 1
ATOM 821 N N . PHE A 1 103 ? 1.187 -5.920 -3.882 1.00 86.81 103 PHE A N 1
ATOM 822 C CA . PHE A 1 103 ? 2.539 -5.374 -4.046 1.00 86.81 103 PHE A CA 1
ATOM 823 C C . PHE A 1 103 ? 3.646 -6.311 -3.528 1.00 86.81 103 PHE A C 1
ATOM 825 O O . PHE A 1 103 ? 4.808 -5.914 -3.531 1.00 86.81 103 PHE A O 1
ATOM 832 N N . ASP A 1 104 ? 3.294 -7.527 -3.092 1.00 84.06 104 ASP A N 1
ATOM 833 C CA . ASP A 1 104 ? 4.195 -8.507 -2.464 1.00 84.06 104 ASP A CA 1
ATOM 834 C C . ASP A 1 104 ? 4.969 -7.956 -1.245 1.00 84.06 104 ASP A C 1
ATOM 836 O O . ASP A 1 104 ? 6.126 -8.276 -0.973 1.00 84.06 104 ASP A O 1
ATOM 840 N N . ILE A 1 105 ? 4.317 -7.071 -0.482 1.00 81.00 105 ILE A N 1
ATOM 841 C CA . ILE A 1 105 ? 4.914 -6.425 0.687 1.00 81.00 105 ILE A CA 1
ATOM 842 C C . ILE A 1 105 ? 4.702 -7.318 1.907 1.00 81.00 105 ILE A C 1
ATOM 844 O O . ILE A 1 105 ? 3.591 -7.445 2.432 1.00 81.00 105 ILE A O 1
ATOM 848 N N . ASN A 1 106 ? 5.793 -7.891 2.418 1.00 75.69 106 ASN A N 1
ATOM 849 C CA . ASN A 1 106 ? 5.762 -8.645 3.665 1.00 75.69 106 ASN A CA 1
ATOM 850 C C . ASN A 1 106 ? 5.271 -7.759 4.832 1.00 75.69 106 ASN A C 1
ATOM 852 O O . ASN A 1 106 ? 5.714 -6.622 5.025 1.00 75.69 106 ASN A O 1
ATOM 856 N N . LYS A 1 107 ? 4.395 -8.328 5.671 1.00 72.69 107 LYS A N 1
ATOM 857 C CA . LYS A 1 107 ? 3.909 -7.731 6.925 1.00 72.69 107 LYS A CA 1
ATOM 858 C C . LYS A 1 107 ? 5.054 -7.222 7.803 1.00 72.69 107 LYS A C 1
ATOM 860 O O . LYS A 1 107 ? 4.892 -6.203 8.467 1.00 72.69 107 LYS A O 1
ATOM 865 N N . GLU A 1 108 ? 6.200 -7.904 7.811 1.00 72.56 108 GLU A N 1
ATOM 866 C CA . GLU A 1 108 ? 7.361 -7.469 8.593 1.00 72.56 108 GLU A CA 1
ATOM 867 C C . GLU A 1 108 ? 7.999 -6.186 8.042 1.00 72.56 108 GLU A C 1
ATOM 869 O O . GLU A 1 108 ? 8.212 -5.245 8.803 1.00 72.56 108 GLU A O 1
ATOM 874 N N . THR A 1 109 ? 8.184 -6.075 6.724 1.00 76.69 109 THR A N 1
ATOM 875 C CA . THR A 1 109 ? 8.665 -4.847 6.066 1.00 76.69 109 THR A CA 1
ATOM 876 C C . THR A 1 109 ? 7.743 -3.658 6.355 1.00 76.69 109 THR A C 1
ATOM 878 O O . THR A 1 109 ? 8.222 -2.555 6.630 1.00 76.69 109 THR A O 1
ATOM 881 N N . TYR A 1 110 ? 6.422 -3.884 6.377 1.00 80.00 110 TYR A N 1
ATOM 882 C CA . TYR A 1 110 ? 5.451 -2.870 6.802 1.00 80.00 110 TYR A CA 1
ATOM 883 C C . TYR A 1 110 ? 5.640 -2.466 8.270 1.00 80.00 110 TYR A C 1
ATOM 885 O O . TYR A 1 110 ? 5.789 -1.281 8.576 1.00 80.00 110 TYR A O 1
ATOM 893 N N . ARG A 1 111 ? 5.666 -3.443 9.191 1.00 78.56 111 ARG A N 1
ATOM 894 C CA . ARG A 1 111 ? 5.837 -3.197 10.636 1.00 78.56 111 ARG A CA 1
ATOM 895 C C . ARG A 1 111 ? 7.120 -2.431 10.938 1.00 78.56 111 ARG A C 1
ATOM 897 O O . ARG A 1 111 ? 7.098 -1.539 11.785 1.00 78.56 111 ARG A O 1
ATOM 904 N N . GLN A 1 112 ? 8.214 -2.757 10.253 1.00 76.50 112 GLN A N 1
ATOM 905 C CA . GLN A 1 112 ? 9.490 -2.066 10.403 1.00 76.50 112 GLN A CA 1
ATOM 906 C C . GLN A 1 112 ? 9.382 -0.605 9.967 1.00 76.50 112 GLN A C 1
ATOM 908 O O . GLN A 1 112 ? 9.678 0.270 10.776 1.00 76.50 112 GLN A O 1
ATOM 913 N N . ARG A 1 113 ? 8.875 -0.304 8.760 1.00 74.75 113 ARG A N 1
ATOM 914 C CA . ARG A 1 113 ? 8.723 1.095 8.310 1.00 74.75 113 ARG A CA 1
ATOM 915 C C . ARG A 1 113 ? 7.799 1.911 9.218 1.00 74.75 113 ARG A C 1
ATOM 917 O O . ARG A 1 113 ? 8.176 3.011 9.619 1.00 74.75 113 ARG A O 1
ATOM 924 N N . PHE A 1 114 ? 6.659 1.350 9.626 1.00 73.50 114 PHE A N 1
ATOM 925 C CA . PHE A 1 114 ? 5.741 1.997 10.571 1.00 73.50 114 PHE A CA 1
ATOM 926 C C . PHE A 1 114 ? 6.415 2.309 11.924 1.00 73.50 114 PHE A C 1
ATOM 928 O O . PHE A 1 114 ? 6.251 3.399 12.473 1.00 73.50 114 PHE A O 1
ATOM 935 N N . ARG A 1 115 ? 7.233 1.384 12.451 1.00 72.12 115 ARG A N 1
ATOM 936 C CA . ARG A 1 115 ? 8.009 1.586 13.690 1.00 72.12 115 ARG A CA 1
ATOM 937 C C . ARG A 1 115 ? 9.125 2.621 13.535 1.00 72.12 115 ARG A C 1
ATOM 939 O O . ARG A 1 115 ? 9.294 3.448 14.428 1.00 72.12 115 ARG A O 1
ATOM 946 N N . THR A 1 116 ? 9.873 2.600 12.435 1.00 63.84 116 THR A N 1
ATOM 947 C CA . THR A 1 116 ? 10.980 3.543 12.204 1.00 63.84 1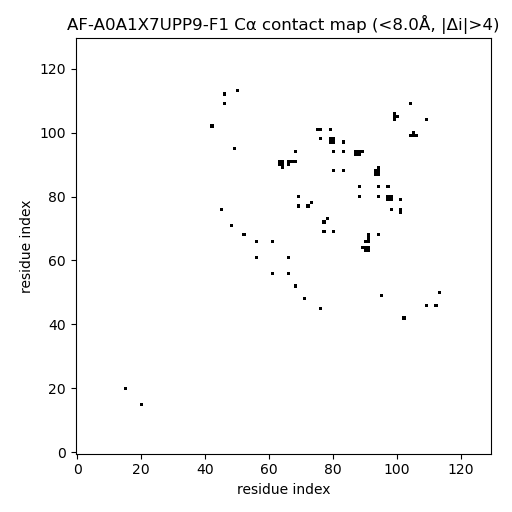16 THR A CA 1
ATOM 948 C C . THR A 1 116 ? 10.465 4.972 12.032 1.00 63.84 116 THR A C 1
ATOM 950 O O . THR A 1 116 ? 11.046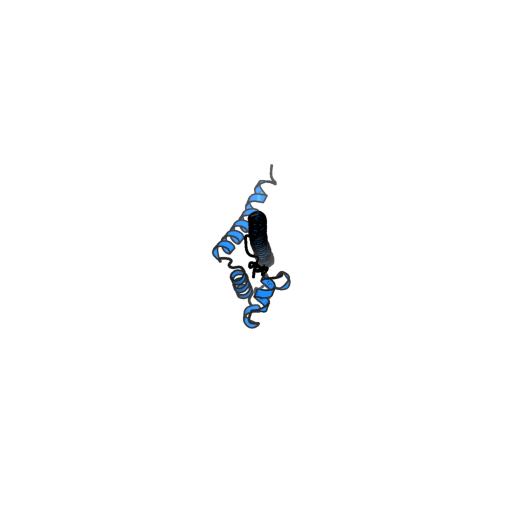 5.895 12.594 1.00 63.84 116 THR A O 1
ATOM 953 N N . MET A 1 117 ? 9.322 5.165 11.363 1.00 57.78 117 MET A N 1
ATOM 954 C CA . MET A 1 117 ? 8.710 6.492 11.219 1.00 57.78 117 MET A CA 1
ATOM 955 C C . MET A 1 117 ? 8.169 7.059 12.543 1.00 57.78 117 MET A C 1
ATOM 957 O O . MET A 1 117 ? 8.238 8.269 12.733 1.00 57.78 117 MET A O 1
ATOM 961 N N . LYS A 1 118 ? 7.739 6.221 13.504 1.00 53.97 118 LYS A N 1
ATOM 962 C CA . LYS A 1 118 ? 7.445 6.681 14.879 1.00 53.97 118 LYS A CA 1
ATOM 963 C C . LYS A 1 118 ? 8.683 7.186 15.636 1.00 53.97 118 LYS A C 1
ATOM 965 O O . LYS A 1 118 ? 8.542 8.043 16.498 1.00 53.97 118 LYS A O 1
ATOM 970 N N . LYS A 1 119 ? 9.888 6.676 15.343 1.00 49.88 119 LYS A N 1
ATOM 971 C CA . LYS A 1 119 ? 11.127 7.103 16.027 1.00 49.88 119 LYS A CA 1
ATOM 972 C C . LYS A 1 119 ? 11.672 8.448 15.531 1.00 49.88 119 LYS A C 1
ATOM 974 O O . LYS A 1 119 ? 12.386 9.109 16.280 1.00 49.88 119 LYS A O 1
ATOM 979 N N . ALA A 1 120 ? 11.324 8.871 14.314 1.00 49.25 120 ALA A N 1
ATOM 980 C CA . ALA A 1 120 ? 11.777 10.149 13.757 1.00 49.25 120 ALA A CA 1
ATOM 981 C C . ALA A 1 120 ? 11.254 11.370 14.548 1.00 49.25 120 ALA A C 1
ATOM 983 O O . ALA A 1 120 ? 11.974 12.352 14.709 1.00 49.25 120 ALA A O 1
ATOM 984 N N . GLU A 1 121 ? 10.045 11.292 15.119 1.00 47.06 121 GLU A N 1
ATOM 985 C CA . GLU A 1 121 ? 9.476 12.359 15.968 1.00 47.06 121 GLU A CA 1
ATOM 986 C C . GLU A 1 121 ? 10.190 12.527 17.315 1.00 47.06 121 GLU A C 1
ATOM 988 O O . GLU A 1 121 ? 10.219 13.627 17.870 1.00 47.06 121 GLU A O 1
ATOM 993 N N . THR A 1 122 ? 10.800 11.463 17.841 1.00 44.75 122 THR A N 1
ATOM 994 C CA . THR A 1 122 ? 11.506 11.512 19.132 1.00 44.75 122 THR A CA 1
ATOM 995 C C . THR A 1 122 ? 12.911 12.111 19.012 1.00 44.75 122 THR A C 1
ATOM 997 O O . THR A 1 122 ? 13.469 12.538 20.016 1.00 44.75 122 THR A O 1
ATOM 1000 N N . GLN A 1 123 ? 13.492 12.169 17.807 1.00 46.25 123 GLN A N 1
ATOM 1001 C CA . GLN A 1 123 ? 14.848 12.698 17.586 1.00 46.25 123 GLN A CA 1
ATOM 1002 C C . GLN A 1 123 ? 14.876 14.175 17.156 1.00 46.25 123 GLN A C 1
ATOM 1004 O O . GLN A 1 123 ? 15.864 14.859 17.415 1.00 46.25 123 GLN A O 1
ATOM 1009 N N . LEU A 1 124 ? 13.793 14.703 16.573 1.00 47.50 124 LEU A N 1
ATOM 1010 C CA . LEU A 1 124 ? 13.710 16.118 16.175 1.00 47.50 124 LEU A CA 1
ATOM 1011 C C . LEU A 1 124 ? 13.655 17.095 17.363 1.00 47.50 124 LEU A C 1
ATOM 1013 O O . LEU A 1 124 ? 14.155 18.210 17.253 1.00 47.50 124 LEU A O 1
ATOM 1017 N N . HIS A 1 125 ? 13.150 16.666 18.522 1.00 45.72 125 HIS A N 1
ATOM 1018 C CA . HIS A 1 125 ? 13.129 17.490 19.739 1.00 45.72 125 HIS A CA 1
ATOM 1019 C C . HIS A 1 125 ? 14.518 17.724 20.369 1.00 45.72 125 HIS A C 1
ATOM 1021 O O . HIS A 1 125 ? 14.638 18.554 21.263 1.00 45.72 125 HIS A O 1
ATOM 1027 N N . SER A 1 126 ? 15.573 17.041 19.901 1.00 50.28 126 SER A N 1
ATOM 1028 C CA . SER A 1 126 ? 16.947 17.239 20.393 1.00 50.28 126 SER A CA 1
ATOM 1029 C C . SER A 1 126 ? 17.717 18.356 19.675 1.00 50.28 126 SER A C 1
ATOM 1031 O O . SER A 1 126 ? 18.774 18.748 20.159 1.00 50.28 126 SER A O 1
ATOM 1033 N N . TRP A 1 127 ? 17.234 18.840 18.525 1.00 48.31 127 TRP A N 1
ATOM 1034 C CA . TRP A 1 127 ? 17.950 19.810 17.675 1.00 48.31 127 TRP A CA 1
ATOM 1035 C C . TRP A 1 127 ? 17.367 21.230 17.726 1.00 48.31 127 TRP A C 1
ATOM 1037 O O . TRP A 1 127 ? 17.852 22.115 17.034 1.00 48.31 127 TRP A O 1
ATOM 1047 N N . ALA A 1 128 ? 16.337 21.454 18.545 1.00 50.44 128 ALA A N 1
ATOM 1048 C CA . ALA A 1 128 ? 15.678 22.751 18.722 1.00 50.44 128 ALA A CA 1
ATOM 1049 C C . ALA A 1 128 ? 16.055 23.448 20.048 1.00 50.44 128 ALA A C 1
ATOM 1051 O O . ALA A 1 128 ? 15.318 24.317 20.508 1.00 50.44 128 ALA A O 1
ATOM 1052 N N . TYR A 1 129 ? 17.148 23.025 20.700 1.00 48.50 129 TYR A N 1
ATOM 1053 C CA . TYR A 1 129 ? 17.553 23.530 22.021 1.00 48.50 129 TYR A CA 1
ATOM 1054 C C . TYR A 1 129 ? 19.082 23.547 22.241 1.00 48.50 129 TYR A C 1
ATOM 1056 O O . TYR A 1 129 ? 19.573 23.124 23.289 1.00 48.50 129 TYR A O 1
ATOM 1064 N N . ILE A 1 130 ? 19.825 24.031 21.238 1.00 56.38 130 ILE A N 1
ATOM 1065 C CA . ILE A 1 130 ? 21.199 24.559 21.353 1.00 56.38 130 ILE A CA 1
ATOM 1066 C C . ILE A 1 130 ? 21.259 25.841 20.518 1.00 56.38 130 ILE A C 1
ATOM 1068 O O . ILE A 1 130 ? 20.767 25.778 19.369 1.00 56.38 130 ILE A O 1
#

Sequence (130 aa):
MPRGKKTVEEPSGDATPVKELLEALEADRKRQQEQEKKRSEEHRELMGVLVGFERVATAYKWPDEMWKLVPLLTGRALAAYANMDQEAAKDYGNVKKAILRRFDINKETYRQRFRTMKKAETQLHSWAYI

Organism: Amphimedon queenslandica (NCBI:txid400682)

Secondary structure (DSSP, 8-state):
-----------------HHHHHHHHHHHHHHHHHHHHHHHHHHHHHHHHHHHHHHHHHHTT--GGG---GGG--HHHHHHHHTS-TTGGG-HHHHHHHHHHHTT--HHHHHHHHHHHHHHHHHHTTSS--

Radius of gyration: 27.75 Å; Cα contacts (8 Å, |Δi|>4): 49; chains: 1; bounding box: 45×53×96 Å

pLDDT: mean 78.36, std 17.08, range [33.97, 95.31]

Solvent-accessible surface area (backbone atoms only — not comparable to full-atom values): 7905 Å² total; per-residue (Å²): 129,85,86,90,78,83,82,72,81,68,81,93,73,80,72,85,51,70,67,58,57,49,51,50,51,53,51,49,54,49,52,50,55,51,52,50,50,50,54,51,47,55,52,51,52,52,51,48,51,54,50,50,50,54,50,53,41,57,75,71,62,56,58,66,82,70,50,73,62,66,90,77,44,55,72,75,46,36,54,35,54,74,72,49,57,73,75,51,62,60,39,43,70,50,42,51,52,48,32,33,59,73,69,72,51,53,70,64,64,50,53,48,53,54,52,53,60,62,50,55,68,70,57,58,73,69,72,80,76,123

Foldseek 3Di:
DDDDDDPPPDPPDDDPDVVVVVVVVVVVVVVVVVVVVVLVVVVVLVLCLVLVLVVVCVVVVPDQQPSQSQVVDDDQLNVQLVPDDPVLNSGPVSSVVSSCVSSVNDPVNSVVSSVVVVVVVVPVVVPPPD